Protein AF-A0A951SG84-F1 (afdb_monomer_lite)

Secondary structure (DSSP, 8-state):
--HHHHHHHHHHHHHHHHHH-TTHHHHHHTHHHHS-TTSPP-HHHHHHHHHHHHHHHHHHHHHHHHHHHHHHHT-SS--HHHHHHHHHHHHHHHGGGHHHHHTT-

Sequence (105 aa):
MEPKNIFIVVAVLGLINGMFSPFLGVVIGLMPFWMPEFVTPSLSLTLFFSSLILSITTLLVSGIPAAIYEHATGARESSNTSMIIWLVAAVALTLPAVPVLLSII

Radius of gyration: 15.83 Å; chains: 1; bounding box: 38×34×39 Å

Structure (mmCIF, N/CA/C/O backbone):
data_AF-A0A951SG84-F1
#
_entry.id   AF-A0A951SG84-F1
#
loop_
_atom_site.group_PDB
_atom_site.id
_atom_site.type_symbol
_atom_site.label_atom_id
_atom_site.label_alt_id
_atom_site.label_comp_id
_atom_site.label_asym_id
_atom_site.label_entity_id
_atom_site.label_seq_id
_atom_site.pdbx_PDB_ins_code
_atom_site.Cartn_x
_atom_site.Cartn_y
_atom_site.Cartn_z
_atom_site.occupancy
_atom_site.B_iso_or_equiv
_atom_site.auth_seq_id
_atom_site.auth_comp_id
_atom_site.auth_asym_id
_atom_site.auth_atom_id
_atom_site.pdbx_PDB_model_num
ATOM 1 N N . MET A 1 1 ? -4.939 -3.879 20.921 1.00 67.81 1 MET A N 1
ATOM 2 C CA . MET A 1 1 ? -3.594 -3.479 20.453 1.00 67.81 1 MET A CA 1
ATOM 3 C C . MET A 1 1 ? -3.497 -1.975 20.595 1.00 67.81 1 MET A C 1
ATOM 5 O O . MET A 1 1 ? -4.511 -1.320 20.406 1.00 67.81 1 MET A O 1
ATOM 9 N N . GLU A 1 2 ? -2.337 -1.422 20.943 1.00 87.56 2 GLU A N 1
ATOM 10 C CA . GLU A 1 2 ? -2.174 0.035 20.888 1.00 87.56 2 GLU A CA 1
ATOM 11 C C . GLU A 1 2 ? -2.332 0.528 19.435 1.00 87.56 2 GLU A C 1
ATOM 13 O O . GLU A 1 2 ? -1.816 -0.138 18.529 1.00 87.56 2 GLU A O 1
ATOM 18 N N . PRO A 1 3 ? -2.992 1.678 19.187 1.00 85.88 3 PRO A N 1
ATOM 19 C CA . PRO A 1 3 ? -3.179 2.240 17.842 1.00 85.88 3 PRO A CA 1
ATOM 20 C C . PRO A 1 3 ? -1.881 2.333 17.031 1.00 85.88 3 PRO A C 1
ATOM 22 O O . PRO A 1 3 ? -1.847 1.996 15.849 1.00 85.88 3 PRO A O 1
ATOM 25 N N . LYS A 1 4 ? -0.776 2.687 17.696 1.00 90.25 4 LYS A N 1
ATOM 26 C CA . LYS A 1 4 ? 0.568 2.729 17.107 1.00 90.25 4 LYS A CA 1
ATOM 27 C C . LYS A 1 4 ? 0.984 1.394 16.481 1.00 90.25 4 LYS A C 1
ATOM 29 O O . LYS A 1 4 ? 1.531 1.378 15.383 1.00 90.25 4 LYS A O 1
ATOM 34 N N . ASN A 1 5 ? 0.722 0.277 17.156 1.00 94.50 5 ASN A N 1
ATOM 35 C CA . ASN A 1 5 ? 1.116 -1.042 16.661 1.00 94.50 5 ASN A CA 1
ATOM 36 C C . ASN A 1 5 ? 0.292 -1.433 15.432 1.00 94.50 5 ASN A C 1
ATOM 38 O O . ASN A 1 5 ? 0.835 -2.015 14.498 1.00 94.50 5 ASN A O 1
ATOM 42 N N . ILE A 1 6 ? -0.993 -1.063 15.399 1.00 94.06 6 ILE A N 1
ATOM 43 C CA . ILE A 1 6 ? -1.852 -1.295 14.232 1.00 94.06 6 ILE A CA 1
ATOM 44 C C . ILE A 1 6 ? -1.335 -0.498 13.031 1.00 94.06 6 ILE A C 1
ATOM 46 O O . ILE A 1 6 ? -1.199 -1.057 11.946 1.00 94.06 6 ILE A O 1
ATOM 50 N N . PHE A 1 7 ? -0.972 0.771 13.231 1.00 94.44 7 PHE A N 1
ATOM 51 C CA . PHE A 1 7 ? -0.388 1.591 12.169 1.00 94.44 7 PHE A CA 1
ATOM 52 C C . PHE A 1 7 ? 0.900 0.981 11.599 1.00 94.44 7 PHE A C 1
ATOM 54 O O . PHE A 1 7 ? 1.060 0.919 10.383 1.00 94.44 7 PHE A O 1
ATOM 61 N N . ILE A 1 8 ? 1.796 0.477 12.456 1.00 96.38 8 ILE A N 1
ATOM 62 C CA . ILE A 1 8 ? 3.029 -0.190 12.006 1.00 96.38 8 ILE A CA 1
ATOM 63 C C . ILE A 1 8 ? 2.701 -1.400 11.122 1.00 96.38 8 ILE A C 1
ATOM 65 O O . ILE A 1 8 ? 3.298 -1.558 10.059 1.00 96.38 8 ILE A O 1
ATOM 69 N N . VAL A 1 9 ? 1.733 -2.231 11.520 1.00 96.31 9 VAL A N 1
ATOM 70 C CA . VAL A 1 9 ? 1.312 -3.395 10.721 1.00 96.31 9 VAL A CA 1
ATOM 71 C C . VAL A 1 9 ? 0.741 -2.961 9.371 1.00 96.31 9 VAL A C 1
ATOM 73 O O . VAL A 1 9 ? 1.104 -3.528 8.344 1.00 96.31 9 VAL A O 1
ATOM 76 N N . VAL A 1 10 ? -0.103 -1.929 9.352 1.00 97.00 10 VAL A N 1
ATOM 77 C CA . VAL A 1 10 ? -0.659 -1.367 8.113 1.00 97.00 10 VAL A CA 1
ATOM 78 C C . VAL A 1 10 ? 0.442 -0.83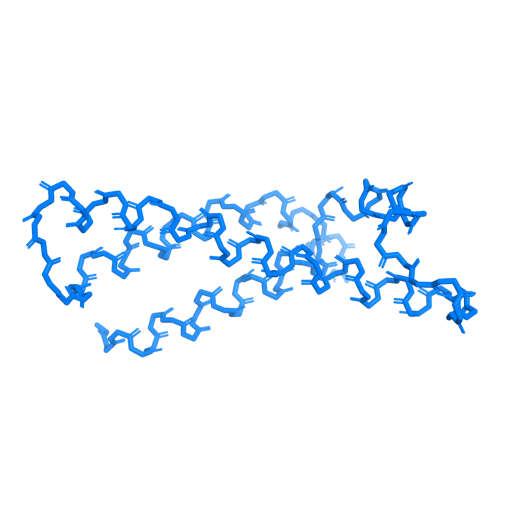4 7.193 1.00 97.00 10 VAL A C 1
ATOM 80 O O . VAL A 1 10 ? 0.422 -1.106 5.994 1.00 97.00 10 VAL A O 1
ATOM 83 N N . ALA A 1 11 ? 1.431 -0.126 7.740 1.00 96.62 11 ALA A N 1
ATOM 84 C CA . ALA A 1 11 ? 2.564 0.372 6.969 1.00 96.62 11 ALA A CA 1
ATOM 85 C C . ALA A 1 11 ? 3.368 -0.779 6.343 1.00 96.62 11 ALA A C 1
ATOM 87 O O . ALA A 1 11 ? 3.682 -0.732 5.155 1.00 96.62 11 ALA A O 1
ATOM 88 N N . VAL A 1 12 ? 3.636 -1.845 7.104 1.00 96.62 12 VAL A N 1
ATOM 89 C CA . VAL A 1 12 ? 4.310 -3.050 6.592 1.00 96.62 12 VAL A CA 1
ATOM 90 C C . VAL A 1 12 ? 3.488 -3.724 5.490 1.00 96.62 12 VAL A C 1
ATOM 92 O O . VAL A 1 12 ? 4.047 -4.089 4.458 1.00 96.62 12 VAL A O 1
ATOM 95 N N . LEU A 1 13 ? 2.166 -3.842 5.651 1.00 96.38 13 LEU A N 1
ATOM 96 C CA . LEU A 1 13 ? 1.281 -4.378 4.609 1.00 96.38 13 LEU A CA 1
ATOM 97 C C . LEU A 1 13 ? 1.303 -3.532 3.332 1.00 96.38 13 LEU A C 1
ATOM 99 O O . LEU A 1 13 ? 1.294 -4.092 2.236 1.00 96.38 13 LEU A O 1
ATOM 103 N N . GLY A 1 14 ? 1.365 -2.205 3.468 1.00 96.88 14 GLY A N 1
ATOM 104 C CA . GLY A 1 14 ? 1.534 -1.286 2.345 1.00 96.88 14 GLY A CA 1
ATOM 105 C C . GLY A 1 14 ? 2.849 -1.522 1.606 1.00 96.88 14 GLY A C 1
ATOM 106 O O . GLY A 1 14 ? 2.837 -1.650 0.385 1.00 96.88 14 GLY A O 1
ATOM 107 N N . LEU A 1 15 ? 3.961 -1.659 2.336 1.00 96.25 15 LEU A N 1
ATOM 108 C CA . LEU A 1 15 ? 5.277 -1.952 1.752 1.00 96.25 15 LEU A CA 1
ATOM 109 C C . LEU A 1 15 ? 5.293 -3.294 1.010 1.00 96.25 15 LEU A C 1
ATOM 111 O O . LEU A 1 15 ? 5.757 -3.364 -0.128 1.00 96.25 15 LEU A O 1
ATOM 115 N N . ILE A 1 16 ? 4.739 -4.347 1.621 1.00 95.38 16 ILE A N 1
ATOM 116 C CA . ILE A 1 16 ? 4.610 -5.664 0.981 1.00 95.38 16 ILE A CA 1
ATOM 117 C C . ILE A 1 16 ? 3.765 -5.541 -0.289 1.00 95.38 16 ILE A C 1
ATOM 119 O O . ILE A 1 16 ? 4.179 -6.018 -1.345 1.00 95.38 16 ILE A O 1
ATOM 123 N N . ASN A 1 17 ? 2.615 -4.862 -0.222 1.00 96.31 17 ASN A N 1
ATOM 124 C CA . ASN A 1 17 ? 1.778 -4.688 -1.403 1.00 96.31 17 ASN A CA 1
ATOM 125 C C . ASN A 1 17 ? 2.514 -3.927 -2.505 1.00 96.31 17 ASN A C 1
ATOM 127 O O . ASN A 1 17 ? 2.423 -4.318 -3.658 1.00 96.31 17 ASN A O 1
ATOM 131 N N . GLY A 1 18 ? 3.256 -2.869 -2.177 1.00 94.94 18 GLY A N 1
ATOM 132 C CA . GLY A 1 18 ? 3.979 -2.085 -3.174 1.00 94.94 18 GLY A CA 1
ATOM 133 C C . GLY A 1 18 ? 5.086 -2.865 -3.876 1.00 94.94 18 GLY A C 1
ATOM 134 O O . GLY A 1 18 ? 5.243 -2.734 -5.089 1.00 94.94 18 GLY A O 1
ATOM 135 N N . MET A 1 19 ? 5.811 -3.713 -3.145 1.00 94.19 19 MET A N 1
ATOM 136 C CA . MET A 1 19 ? 6.868 -4.555 -3.715 1.00 94.19 19 MET A CA 1
ATOM 137 C C . MET A 1 19 ? 6.327 -5.663 -4.622 1.00 94.19 19 MET A C 1
ATOM 139 O O . MET A 1 19 ? 6.905 -5.925 -5.675 1.00 94.19 19 MET A O 1
ATOM 143 N N . PHE A 1 20 ? 5.226 -6.303 -4.227 1.00 95.25 20 PHE A N 1
ATOM 144 C CA . PHE A 1 20 ? 4.680 -7.482 -4.912 1.00 95.25 20 PHE A CA 1
ATOM 145 C C . PHE A 1 20 ? 3.379 -7.183 -5.673 1.00 95.25 20 PHE A C 1
ATOM 147 O O . PHE A 1 20 ? 2.628 -8.095 -6.016 1.00 95.25 20 PHE A O 1
ATOM 154 N N . SER A 1 21 ? 3.087 -5.905 -5.932 1.00 94.69 21 SER A N 1
ATOM 155 C CA . SER A 1 21 ? 1.812 -5.498 -6.522 1.00 94.69 21 SER A CA 1
ATOM 156 C C . SER A 1 21 ? 1.661 -6.041 -7.943 1.00 94.69 21 SER A C 1
ATOM 158 O O . SER A 1 21 ? 2.545 -5.813 -8.775 1.00 94.69 21 SER A O 1
ATOM 160 N N . PRO A 1 22 ? 0.503 -6.619 -8.309 1.00 93.31 22 PRO A N 1
ATOM 161 C CA . PRO A 1 22 ? 0.221 -6.945 -9.707 1.00 93.31 22 PRO A CA 1
ATOM 162 C C . PRO A 1 22 ? 0.120 -5.687 -10.590 1.00 93.31 22 PRO A C 1
ATOM 164 O O . PRO A 1 22 ? 0.248 -5.769 -11.810 1.00 93.31 22 PRO A O 1
ATOM 167 N N . PHE A 1 23 ? -0.069 -4.506 -9.990 1.00 95.00 23 PHE A N 1
ATOM 168 C CA . PHE A 1 23 ? -0.168 -3.227 -10.698 1.00 95.00 23 PHE A CA 1
ATOM 169 C C . PHE A 1 23 ? 1.186 -2.570 -10.987 1.00 95.00 23 PHE A C 1
ATOM 171 O O . PHE A 1 23 ? 1.222 -1.477 -11.553 1.00 95.00 23 PHE A O 1
ATOM 178 N N . LEU A 1 24 ? 2.307 -3.215 -10.646 1.00 94.94 24 LEU A N 1
ATOM 179 C CA . LEU A 1 24 ? 3.643 -2.651 -10.847 1.00 94.94 24 LEU A CA 1
ATOM 180 C C . LEU A 1 24 ? 3.887 -2.257 -12.315 1.00 94.94 24 LEU A C 1
ATOM 182 O O . LEU A 1 24 ? 4.356 -1.156 -12.591 1.00 94.94 24 LEU A O 1
ATOM 186 N N . GLY A 1 25 ? 3.477 -3.108 -13.262 1.00 94.44 25 GLY A N 1
ATOM 187 C CA . GLY A 1 25 ? 3.590 -2.821 -14.697 1.00 94.44 25 GLY A CA 1
ATOM 188 C C . GLY A 1 25 ? 2.785 -1.596 -15.146 1.00 94.44 25 GLY A C 1
ATOM 189 O O . GLY A 1 25 ? 3.228 -0.866 -16.029 1.00 94.44 25 GLY A O 1
ATOM 190 N N . VAL A 1 26 ? 1.644 -1.320 -14.504 1.00 96.06 26 VAL A N 1
ATOM 191 C CA . VAL A 1 26 ? 0.829 -0.127 -14.788 1.00 96.06 26 VAL A CA 1
ATOM 192 C C . VAL A 1 26 ? 1.570 1.135 -14.357 1.00 96.06 26 VAL A C 1
ATOM 194 O O . VAL A 1 26 ? 1.665 2.084 -15.130 1.00 96.06 26 VAL A O 1
ATOM 197 N N . VAL A 1 27 ? 2.146 1.140 -13.152 1.00 97.19 27 VAL A N 1
ATOM 198 C CA . VAL A 1 27 ? 2.888 2.305 -12.640 1.00 97.19 27 VAL A CA 1
ATOM 199 C C . VAL A 1 27 ? 4.152 2.561 -13.458 1.00 97.19 27 VAL A C 1
ATOM 201 O O . VAL A 1 27 ? 4.430 3.712 -13.791 1.00 97.19 27 VAL A O 1
ATOM 204 N N . ILE A 1 28 ? 4.857 1.507 -13.874 1.00 96.44 28 ILE A N 1
ATOM 205 C CA . ILE A 1 28 ? 5.994 1.620 -14.799 1.00 96.44 28 ILE A CA 1
ATOM 206 C C . ILE A 1 28 ? 5.543 2.185 -16.154 1.00 96.44 28 ILE A C 1
ATOM 208 O O . ILE A 1 28 ? 6.204 3.062 -16.700 1.00 96.44 28 ILE A O 1
ATOM 212 N N . GLY A 1 29 ? 4.403 1.744 -16.693 1.00 96.12 29 GLY A N 1
ATOM 213 C CA . GLY A 1 29 ? 3.849 2.296 -17.936 1.00 96.12 29 GLY A CA 1
ATOM 214 C C . GLY A 1 29 ? 3.515 3.790 -17.843 1.00 96.12 29 GLY A C 1
ATOM 215 O O . GLY A 1 29 ? 3.613 4.512 -18.833 1.00 96.12 29 GLY A O 1
ATOM 216 N N . LEU A 1 30 ? 3.186 4.273 -16.643 1.00 96.50 30 LEU A N 1
ATOM 217 C CA . LEU A 1 30 ? 2.935 5.684 -16.345 1.00 96.50 30 LEU A CA 1
ATOM 218 C C . LEU A 1 30 ? 4.205 6.477 -15.997 1.00 96.50 30 LEU A C 1
ATOM 220 O O . LEU A 1 30 ? 4.096 7.635 -15.597 1.00 96.50 30 LEU A O 1
ATOM 224 N N . MET A 1 31 ? 5.398 5.896 -16.171 1.00 95.06 31 MET A N 1
ATOM 225 C CA . MET A 1 31 ? 6.687 6.546 -15.899 1.00 95.06 31 MET A CA 1
ATOM 226 C C . MET A 1 31 ? 6.805 7.983 -16.427 1.00 95.06 31 MET A C 1
ATOM 228 O O . MET A 1 31 ? 7.257 8.828 -15.656 1.00 95.06 31 MET A O 1
ATOM 232 N N . PRO A 1 32 ? 6.356 8.320 -17.653 1.00 93.38 32 PRO A N 1
ATOM 233 C CA . PRO A 1 32 ? 6.447 9.693 -18.155 1.00 93.38 32 PRO A CA 1
ATOM 234 C C . PRO A 1 32 ? 5.703 10.744 -17.313 1.00 93.38 32 PRO A C 1
ATOM 236 O O . PRO A 1 32 ? 5.994 11.926 -17.441 1.00 93.38 32 PRO A O 1
ATOM 239 N N . PHE A 1 33 ? 4.743 10.343 -16.470 1.00 95.12 33 PHE A N 1
ATOM 240 C CA . PHE A 1 33 ? 3.954 11.268 -15.648 1.00 95.12 33 PHE A CA 1
ATOM 241 C C . PHE A 1 33 ? 4.577 11.573 -14.287 1.00 95.12 33 PHE A C 1
ATOM 243 O O . PHE A 1 33 ? 4.324 12.639 -13.732 1.00 95.12 33 PHE A O 1
ATOM 250 N N . TRP A 1 34 ? 5.331 10.634 -13.716 1.00 94.69 34 TRP A N 1
ATOM 251 C CA . TRP A 1 34 ? 5.853 10.758 -12.352 1.00 94.69 34 TRP A CA 1
ATOM 252 C C . TRP A 1 34 ? 7.380 10.813 -12.284 1.00 94.69 34 TRP A C 1
ATOM 254 O O . TRP A 1 34 ? 7.914 11.301 -11.288 1.00 94.69 34 TRP A O 1
ATOM 264 N N . MET A 1 35 ? 8.095 10.325 -13.304 1.00 93.94 35 MET A N 1
ATOM 265 C CA . MET A 1 35 ? 9.557 10.367 -13.349 1.00 93.94 35 MET A CA 1
ATOM 266 C C . MET A 1 35 ? 10.019 11.772 -13.769 1.00 93.94 35 MET A C 1
ATOM 268 O O . MET A 1 35 ? 9.643 12.230 -14.848 1.00 93.94 35 MET A O 1
ATOM 272 N N . PRO A 1 36 ? 10.852 12.461 -12.971 1.00 92.19 36 PRO A N 1
ATOM 273 C CA . PRO A 1 36 ? 11.373 13.769 -13.351 1.00 92.19 36 PRO A CA 1
ATOM 274 C C . PRO A 1 36 ? 12.360 13.690 -14.525 1.00 92.19 36 PRO A C 1
ATOM 276 O O . PRO A 1 36 ? 13.176 12.774 -14.592 1.00 92.19 36 PRO A O 1
ATOM 279 N N . GLU A 1 37 ? 12.362 14.704 -15.394 1.00 91.44 37 GLU A N 1
ATOM 280 C CA . GLU A 1 37 ? 13.198 14.739 -16.610 1.00 91.44 37 GLU A CA 1
ATOM 281 C C . GLU A 1 37 ? 14.711 14.738 -16.339 1.00 91.44 37 GLU A C 1
ATOM 283 O O . GLU A 1 37 ? 15.496 14.278 -17.163 1.00 91.44 37 GLU A O 1
ATOM 288 N N . PHE A 1 38 ? 15.140 15.232 -15.175 1.00 92.31 38 PHE A N 1
ATOM 289 C CA . PHE A 1 38 ? 16.555 15.263 -14.789 1.00 92.31 38 PHE A CA 1
ATOM 290 C C . PHE A 1 38 ? 17.076 13.912 -14.269 1.00 92.31 38 PHE A C 1
ATOM 292 O O . PHE A 1 38 ? 18.270 13.781 -13.993 1.00 92.31 38 PHE A O 1
ATOM 299 N N . VAL A 1 39 ? 16.201 12.919 -14.087 1.00 92.75 39 VAL A N 1
ATOM 300 C CA . VAL A 1 39 ? 16.570 11.590 -13.593 1.00 92.75 39 VAL A CA 1
ATOM 301 C C . VAL A 1 39 ? 16.757 10.651 -14.775 1.00 92.75 39 VAL A C 1
ATOM 303 O O . VAL A 1 39 ? 15.805 10.340 -15.483 1.00 92.75 39 VAL A O 1
ATOM 306 N N . THR A 1 40 ? 17.972 10.132 -14.957 1.00 93.06 40 THR A N 1
ATOM 307 C CA . THR A 1 40 ? 18.226 9.083 -15.950 1.00 93.06 40 THR A CA 1
ATOM 308 C C . THR A 1 40 ? 17.532 7.786 -15.520 1.00 93.06 40 THR A C 1
ATOM 310 O O . THR A 1 40 ? 17.889 7.230 -14.473 1.00 93.06 40 THR A O 1
ATOM 313 N N . PRO A 1 41 ? 16.569 7.258 -16.300 1.00 92.00 41 PRO A N 1
ATOM 314 C CA . PRO A 1 41 ? 15.871 6.034 -15.936 1.00 92.00 41 PRO A CA 1
ATOM 315 C C . PRO A 1 41 ? 16.837 4.849 -15.877 1.00 92.00 41 PRO A C 1
ATOM 317 O O . PRO A 1 41 ? 17.572 4.566 -16.821 1.00 92.00 41 PRO A O 1
ATOM 320 N N . SER A 1 42 ? 16.814 4.127 -14.761 1.00 95.06 42 SER A N 1
ATOM 321 C CA . SER A 1 42 ? 17.457 2.820 -14.618 1.00 95.06 42 SER A CA 1
ATOM 322 C C . 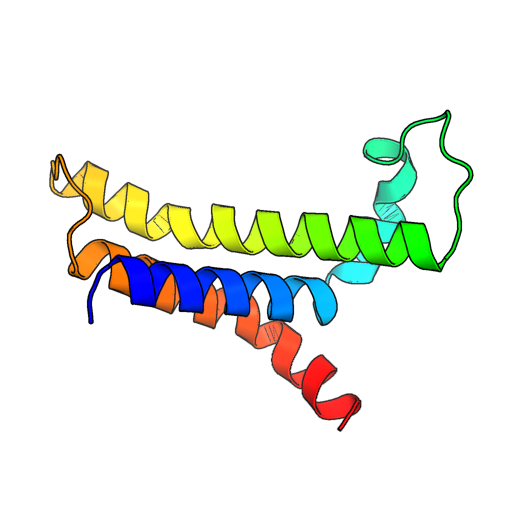SER A 1 42 ? 16.435 1.815 -14.106 1.00 95.06 42 SER A C 1
ATOM 324 O O . SER A 1 42 ? 15.445 2.200 -13.477 1.00 95.06 42 SER A O 1
ATOM 326 N N . LEU A 1 43 ? 16.663 0.524 -14.361 1.00 94.25 43 LEU A N 1
ATOM 327 C CA . LEU A 1 43 ? 15.742 -0.528 -13.929 1.00 94.25 43 LEU A CA 1
ATOM 328 C C . LEU A 1 43 ? 15.515 -0.478 -12.411 1.00 94.25 43 LEU A C 1
ATOM 330 O O . LEU A 1 43 ? 14.373 -0.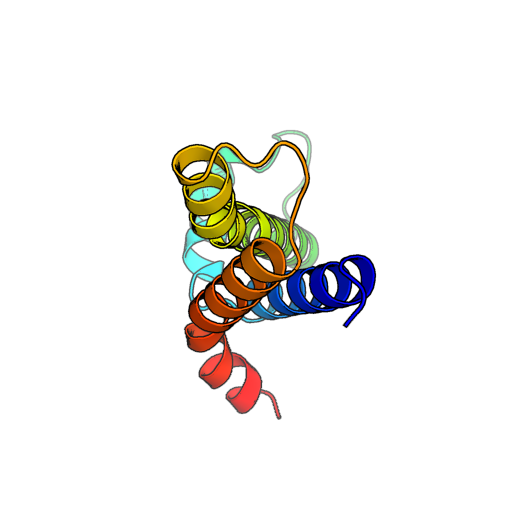409 -11.964 1.00 94.25 43 LEU A O 1
ATOM 334 N N . SER A 1 44 ? 16.593 -0.425 -11.625 1.00 94.56 44 SER A N 1
ATOM 335 C CA . SER A 1 44 ? 16.523 -0.393 -10.160 1.00 94.56 44 SER A CA 1
ATOM 336 C C . SER A 1 44 ? 15.736 0.809 -9.642 1.00 94.56 44 SER A C 1
ATOM 338 O O . SER A 1 44 ? 14.900 0.667 -8.754 1.00 94.56 44 SER A O 1
ATOM 340 N N . LEU A 1 45 ? 15.969 1.989 -10.219 1.00 94.81 45 LEU A N 1
ATOM 341 C CA . LEU A 1 45 ? 15.321 3.226 -9.794 1.00 94.81 45 LEU A CA 1
ATOM 342 C C . LEU A 1 45 ? 13.835 3.240 -10.176 1.00 94.81 45 LEU A C 1
ATOM 344 O O . LEU A 1 45 ? 12.989 3.619 -9.368 1.00 94.81 45 LEU A O 1
ATOM 348 N N . THR A 1 46 ? 13.510 2.745 -11.370 1.00 95.31 46 THR A N 1
ATOM 349 C CA . THR A 1 46 ? 12.127 2.627 -11.850 1.00 95.31 46 THR A CA 1
ATOM 350 C C . THR A 1 46 ? 11.319 1.673 -10.971 1.00 95.31 46 THR A C 1
ATOM 352 O O . THR A 1 46 ? 10.207 2.010 -10.563 1.00 95.31 46 THR A O 1
ATOM 355 N N . LEU A 1 47 ? 11.886 0.513 -10.626 1.00 95.38 47 LEU A N 1
ATOM 356 C CA . LEU A 1 47 ? 11.256 -0.456 -9.724 1.00 95.38 47 LEU A CA 1
ATOM 357 C C . LEU A 1 47 ? 11.087 0.115 -8.313 1.00 95.38 47 LEU A C 1
ATOM 359 O O . LEU A 1 47 ? 10.008 -0.004 -7.732 1.00 95.38 47 LEU A O 1
ATOM 363 N N . PHE A 1 48 ? 12.116 0.783 -7.786 1.00 95.19 48 PHE A N 1
ATOM 364 C CA . PHE A 1 48 ? 12.067 1.407 -6.468 1.00 95.19 48 PHE A CA 1
ATOM 365 C C . PHE A 1 48 ? 10.936 2.439 -6.376 1.00 95.19 48 PHE A C 1
ATOM 367 O O . PHE A 1 48 ? 10.050 2.291 -5.533 1.00 95.19 48 PHE A O 1
ATOM 374 N N . PHE A 1 49 ? 10.896 3.425 -7.278 1.00 96.19 49 PHE A N 1
ATOM 375 C CA . PHE A 1 49 ? 9.851 4.454 -7.258 1.00 96.19 49 PHE A CA 1
ATOM 376 C C . PHE A 1 49 ? 8.459 3.887 -7.531 1.00 96.19 49 PHE A C 1
ATOM 378 O O . PHE A 1 49 ? 7.513 4.270 -6.847 1.00 96.19 49 PHE A O 1
ATOM 385 N N . SER A 1 50 ? 8.329 2.927 -8.449 1.00 96.88 50 SER A N 1
ATOM 386 C CA . SER A 1 50 ? 7.037 2.280 -8.712 1.00 96.88 50 SER A CA 1
ATOM 387 C C . SER A 1 50 ? 6.510 1.551 -7.474 1.00 96.88 50 SER A C 1
ATOM 389 O O . SER A 1 50 ? 5.342 1.709 -7.113 1.00 96.88 50 SER A O 1
ATOM 391 N N . SER A 1 51 ? 7.377 0.808 -6.776 1.00 96.88 51 SER A N 1
ATOM 392 C CA . SER A 1 51 ? 7.007 0.109 -5.539 1.00 96.88 51 SER A CA 1
ATOM 393 C C . SER A 1 51 ? 6.676 1.076 -4.396 1.00 96.88 51 SER A C 1
ATOM 395 O O . SER A 1 51 ? 5.743 0.833 -3.628 1.00 96.88 51 SER A O 1
ATOM 397 N N . LEU A 1 52 ? 7.382 2.208 -4.312 1.00 96.94 52 LEU A N 1
ATOM 398 C CA . LEU A 1 52 ? 7.126 3.253 -3.326 1.00 96.94 52 LEU A CA 1
ATOM 399 C C . LEU A 1 52 ? 5.770 3.929 -3.562 1.00 96.94 52 LEU A C 1
ATOM 401 O O . LEU A 1 52 ? 4.993 4.071 -2.618 1.00 96.94 52 LEU A O 1
ATOM 405 N N . ILE A 1 53 ? 5.461 4.287 -4.813 1.00 97.69 53 ILE A N 1
ATOM 406 C CA . ILE A 1 53 ? 4.161 4.852 -5.201 1.00 97.69 53 ILE A CA 1
ATOM 407 C C . ILE A 1 53 ? 3.047 3.890 -4.790 1.00 97.69 53 ILE A C 1
ATOM 409 O O . ILE A 1 53 ? 2.149 4.288 -4.055 1.00 97.69 53 ILE A O 1
ATOM 413 N N . LEU A 1 54 ? 3.139 2.613 -5.169 1.00 97.75 54 LEU A N 1
ATOM 414 C CA . LEU A 1 54 ? 2.128 1.612 -4.817 1.00 97.75 54 LEU A CA 1
ATOM 415 C C . LEU A 1 54 ? 2.001 1.398 -3.304 1.00 97.75 54 LEU A C 1
ATOM 417 O O . LEU A 1 54 ? 0.884 1.239 -2.804 1.00 97.75 54 LEU A O 1
ATOM 421 N N . SER A 1 55 ? 3.110 1.441 -2.563 1.00 97.75 55 SER A N 1
ATOM 422 C CA . SER A 1 55 ? 3.096 1.335 -1.099 1.00 97.75 55 SER A CA 1
ATOM 423 C C . SER A 1 55 ? 2.311 2.481 -0.465 1.00 97.75 55 SER A C 1
ATOM 425 O O . SER A 1 55 ? 1.415 2.254 0.351 1.00 97.75 55 SER A O 1
ATOM 427 N N . ILE A 1 56 ? 2.606 3.716 -0.881 1.00 97.50 56 ILE A N 1
ATOM 428 C CA . ILE A 1 56 ? 1.937 4.921 -0.381 1.00 97.50 56 ILE A CA 1
ATOM 429 C C . ILE A 1 56 ? 0.470 4.931 -0.819 1.00 97.50 56 ILE A C 1
ATOM 431 O O . ILE A 1 56 ? -0.405 5.193 0.001 1.00 97.50 56 ILE A O 1
ATOM 435 N N . THR A 1 57 ? 0.172 4.588 -2.073 1.00 97.12 57 THR A N 1
ATOM 436 C CA . THR A 1 57 ? -1.206 4.470 -2.564 1.00 97.12 57 THR A CA 1
ATOM 437 C C . THR A 1 57 ? -1.998 3.467 -1.733 1.00 97.12 57 THR A C 1
ATOM 439 O O . THR A 1 57 ? -3.106 3.778 -1.310 1.00 97.12 57 THR A O 1
ATOM 442 N N . THR A 1 58 ? -1.429 2.300 -1.429 1.00 97.12 58 THR A N 1
ATOM 443 C CA . THR A 1 58 ? -2.087 1.294 -0.580 1.00 97.12 58 THR A CA 1
ATOM 444 C C . THR A 1 58 ? -2.365 1.848 0.812 1.00 97.12 58 THR A C 1
ATOM 446 O O . THR A 1 58 ? -3.481 1.713 1.316 1.00 97.12 58 THR A O 1
ATOM 449 N N . LEU A 1 59 ? -1.379 2.515 1.418 1.00 97.00 59 LEU A N 1
ATOM 450 C CA . LEU A 1 59 ? -1.508 3.126 2.740 1.00 97.00 59 LEU A CA 1
ATOM 451 C C . LEU A 1 5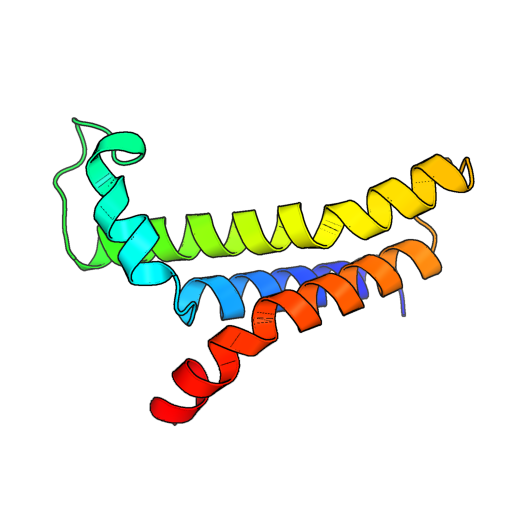9 ? -2.620 4.188 2.775 1.00 97.00 59 LEU A C 1
ATOM 453 O O . LEU A 1 59 ? -3.450 4.175 3.681 1.00 97.00 59 LEU A O 1
ATOM 457 N N . LEU A 1 60 ? -2.665 5.070 1.774 1.00 97.31 60 LEU A N 1
ATOM 458 C CA . LEU A 1 60 ? -3.653 6.147 1.684 1.00 97.31 60 LEU A CA 1
ATOM 459 C C . LEU A 1 60 ? -5.056 5.619 1.373 1.00 97.31 60 LEU A C 1
ATOM 461 O O . LEU A 1 60 ? -6.015 5.982 2.051 1.00 97.31 60 LEU A O 1
ATOM 465 N N . VAL A 1 61 ? -5.186 4.740 0.375 1.00 97.62 61 VAL A N 1
ATOM 466 C CA . VAL A 1 61 ? -6.487 4.217 -0.072 1.00 97.62 61 VAL A CA 1
ATOM 467 C C . VAL A 1 61 ? -7.112 3.318 0.993 1.00 97.62 61 VAL A C 1
ATOM 469 O O . VAL A 1 61 ? -8.313 3.416 1.240 1.00 97.62 61 VAL A O 1
ATOM 472 N N . SER A 1 62 ? -6.314 2.503 1.690 1.00 97.19 62 SER A N 1
ATOM 473 C CA . SER A 1 62 ? -6.813 1.711 2.826 1.00 97.19 62 SER A CA 1
ATOM 474 C C . SER A 1 62 ? -7.269 2.569 4.008 1.00 97.19 62 SER A C 1
ATOM 476 O O . SER A 1 62 ? -8.083 2.107 4.804 1.00 97.19 62 SER A O 1
ATOM 478 N N . GLY A 1 63 ? -6.783 3.808 4.130 1.00 95.81 63 GLY A N 1
ATOM 479 C CA . GLY A 1 63 ? -7.201 4.742 5.176 1.00 95.81 63 GLY A CA 1
ATOM 480 C C . GLY A 1 63 ? -8.573 5.374 4.924 1.00 95.81 63 GLY A C 1
ATOM 481 O O . GLY A 1 63 ? -9.221 5.825 5.868 1.00 95.81 63 GLY A O 1
ATOM 482 N N . ILE A 1 64 ? -9.058 5.371 3.676 1.00 96.94 64 ILE A N 1
ATOM 483 C CA . ILE A 1 64 ? -10.326 6.016 3.296 1.00 96.94 64 ILE A CA 1
ATOM 484 C C . ILE A 1 64 ? -11.521 5.451 4.090 1.00 96.94 64 ILE A C 1
ATOM 486 O O . ILE A 1 64 ? -12.263 6.249 4.664 1.00 96.94 64 ILE A O 1
ATOM 490 N N . PRO A 1 65 ? -11.724 4.122 4.210 1.00 95.62 65 PRO A N 1
ATOM 491 C CA . PRO A 1 65 ? -12.827 3.573 5.001 1.00 95.62 65 PRO A CA 1
ATOM 492 C C . PRO A 1 65 ? -12.788 3.977 6.480 1.00 95.62 65 PRO A C 1
ATOM 494 O O . PRO A 1 65 ? -13.835 4.228 7.075 1.00 95.62 65 PRO A O 1
ATOM 497 N N . ALA A 1 66 ? -11.594 4.076 7.073 1.00 94.81 66 ALA A N 1
ATOM 498 C CA . ALA A 1 66 ? -11.434 4.510 8.459 1.00 94.81 66 ALA A CA 1
ATOM 499 C C . ALA A 1 66 ? -11.799 5.991 8.630 1.00 94.81 66 ALA A C 1
ATOM 501 O O . ALA A 1 66 ? -12.548 6.330 9.545 1.00 94.81 66 ALA A O 1
ATOM 502 N N . ALA A 1 67 ? -11.361 6.849 7.704 1.00 94.06 67 ALA A N 1
ATOM 503 C CA . ALA A 1 67 ? -11.720 8.266 7.694 1.00 94.06 67 ALA A CA 1
ATOM 504 C C . ALA A 1 67 ? -13.232 8.482 7.499 1.00 94.06 67 ALA A C 1
ATOM 506 O O . ALA A 1 67 ? -13.827 9.336 8.155 1.00 94.06 67 ALA A O 1
ATOM 507 N N . ILE A 1 68 ? -13.879 7.678 6.645 1.00 95.69 68 ILE A N 1
ATOM 508 C CA . ILE A 1 68 ? -15.339 7.707 6.470 1.00 95.69 68 ILE A CA 1
ATOM 509 C C . ILE A 1 68 ? -16.044 7.329 7.777 1.00 95.69 68 ILE A C 1
ATOM 511 O O . ILE A 1 68 ? -16.994 8.003 8.173 1.00 95.69 68 ILE A O 1
ATOM 515 N N . TYR A 1 69 ? -15.578 6.282 8.463 1.00 95.00 69 TYR A N 1
ATOM 516 C CA . TYR A 1 69 ? -16.138 5.874 9.752 1.00 95.00 69 TYR A CA 1
ATOM 517 C C . TYR A 1 69 ? -15.997 6.973 10.815 1.00 95.00 69 TYR A C 1
ATOM 519 O O . TYR A 1 69 ? -16.965 7.285 11.511 1.00 95.00 69 TYR A O 1
ATOM 527 N N . GLU A 1 70 ? -14.820 7.590 10.932 1.00 94.31 70 GLU A N 1
ATOM 528 C CA . GLU A 1 70 ? -14.586 8.683 11.883 1.00 94.31 70 GLU A CA 1
ATOM 529 C C . GLU A 1 70 ? -15.475 9.895 11.573 1.00 94.31 70 GLU A C 1
ATOM 531 O O . GLU A 1 70 ? -16.111 10.439 12.478 1.00 94.31 70 GLU A O 1
ATOM 536 N N . HIS A 1 71 ? -15.608 10.254 10.291 1.00 93.88 71 HIS A N 1
ATOM 537 C CA . HIS A 1 71 ? -16.490 11.335 9.854 1.00 93.88 71 HIS A CA 1
ATOM 538 C C . HIS A 1 71 ? -17.965 11.047 10.170 1.00 93.88 71 HIS A C 1
ATOM 540 O O . HIS A 1 71 ? -18.658 11.906 10.712 1.00 93.88 71 HIS A O 1
ATOM 546 N N . ALA A 1 72 ? -18.439 9.831 9.885 1.00 93.69 72 ALA A N 1
ATOM 547 C CA . ALA A 1 72 ? -19.829 9.434 10.111 1.00 93.69 72 ALA A CA 1
ATOM 548 C C . ALA A 1 72 ? -20.195 9.341 11.603 1.00 93.69 72 ALA A C 1
ATOM 550 O O . ALA A 1 72 ? -21.341 9.585 11.975 1.00 93.69 72 ALA A O 1
ATOM 551 N N . THR A 1 73 ? -19.233 8.992 12.462 1.00 93.00 73 THR A N 1
ATOM 552 C CA . THR A 1 73 ? -19.438 8.863 13.916 1.00 93.00 73 THR A CA 1
ATOM 553 C C . THR A 1 73 ? -19.163 10.156 14.688 1.00 93.00 73 THR A C 1
ATOM 555 O O . THR A 1 73 ? -19.431 10.216 15.887 1.00 93.00 73 THR A O 1
ATOM 558 N N . GLY A 1 74 ? -18.649 11.199 14.025 1.00 89.25 74 GLY A N 1
ATOM 559 C CA . GLY A 1 74 ? -18.267 12.461 14.665 1.00 89.25 74 GLY A CA 1
ATOM 560 C C . GLY A 1 74 ? -17.075 12.327 15.620 1.00 89.25 74 GLY A C 1
ATOM 561 O O . GLY A 1 74 ? -16.906 13.162 16.515 1.00 89.25 74 GLY A O 1
ATOM 562 N N . ALA A 1 75 ? -16.267 11.275 15.465 1.00 86.25 75 ALA A N 1
ATOM 563 C CA . ALA A 1 75 ? -15.097 11.039 16.299 1.00 86.25 75 ALA A CA 1
ATOM 564 C C . ALA A 1 75 ? -14.047 12.140 16.071 1.00 86.25 75 ALA A C 1
ATOM 566 O O . ALA A 1 75 ? -13.733 12.491 14.936 1.00 86.25 75 ALA A O 1
ATOM 567 N N . ARG A 1 76 ? -13.503 12.697 17.161 1.00 80.75 76 ARG A N 1
ATOM 568 C CA . ARG A 1 76 ? -12.437 13.718 17.106 1.00 80.75 76 ARG A CA 1
ATOM 569 C C . ARG A 1 76 ? -11.028 13.135 17.170 1.00 80.75 76 ARG A C 1
ATOM 571 O O . ARG A 1 76 ? -10.074 13.824 16.836 1.00 80.75 76 ARG A O 1
ATOM 578 N N . GLU A 1 77 ? -10.914 11.886 17.603 1.00 83.00 77 GLU A N 1
ATOM 579 C CA . GLU A 1 77 ? -9.659 11.151 17.715 1.00 83.00 77 GLU A CA 1
ATOM 580 C C . GLU A 1 77 ? -9.820 9.759 17.109 1.00 83.00 77 GLU A C 1
ATOM 582 O O . GLU A 1 77 ? -10.919 9.188 17.119 1.00 83.00 77 GLU A O 1
ATOM 587 N N . SER A 1 78 ? -8.716 9.198 16.615 1.00 82.50 78 SER A N 1
ATOM 588 C CA . SER A 1 78 ? -8.722 7.852 16.056 1.00 82.50 78 SER A CA 1
ATOM 589 C C . SER A 1 78 ? -8.971 6.812 17.138 1.00 82.50 78 SER A C 1
ATOM 591 O O . SER A 1 78 ? -8.136 6.528 17.999 1.00 82.50 78 SER A O 1
ATOM 593 N N . SER A 1 79 ? -10.161 6.229 17.073 1.00 87.69 79 SER A N 1
ATOM 594 C CA . SER A 1 79 ? -10.576 5.134 17.937 1.00 87.69 79 SER A CA 1
ATOM 595 C C . SER A 1 79 ? -9.866 3.827 17.569 1.00 87.69 79 SER A C 1
ATOM 597 O O . SER A 1 79 ? -9.436 3.607 16.437 1.00 87.69 79 SER A O 1
ATOM 599 N N . ASN A 1 80 ? -9.825 2.878 18.504 1.00 91.50 80 ASN A N 1
ATOM 600 C CA . ASN A 1 80 ? -9.352 1.528 18.191 1.00 91.50 80 ASN A CA 1
ATOM 601 C C . ASN A 1 80 ? -10.178 0.872 17.059 1.00 91.50 80 ASN A C 1
ATOM 603 O O . ASN A 1 80 ? -9.641 0.096 16.275 1.00 91.50 80 ASN A O 1
ATOM 607 N N . THR A 1 81 ? -11.465 1.214 16.934 1.00 91.88 81 THR A N 1
ATOM 608 C CA . THR A 1 81 ? -12.340 0.711 15.866 1.00 91.88 81 THR A CA 1
ATOM 609 C C . THR A 1 81 ? -11.924 1.230 14.491 1.00 91.88 81 THR A C 1
ATOM 611 O O . THR A 1 81 ? -11.801 0.431 13.565 1.00 91.88 81 THR A O 1
ATOM 614 N N . SER A 1 82 ? -11.647 2.530 14.345 1.00 93.19 82 SER A N 1
ATOM 615 C CA . SER A 1 82 ? -11.204 3.093 13.060 1.00 93.19 82 SER A CA 1
ATOM 616 C C . SER A 1 82 ? -9.850 2.532 12.629 1.00 93.19 82 SER A C 1
ATOM 618 O O . SER A 1 82 ? -9.670 2.187 11.461 1.00 93.19 82 SER A O 1
ATOM 620 N N . MET A 1 83 ? -8.940 2.305 13.579 1.00 94.50 83 MET A N 1
ATOM 621 C CA . MET A 1 83 ? -7.666 1.628 13.315 1.00 94.50 83 MET A CA 1
ATOM 622 C C . MET A 1 83 ? -7.844 0.191 12.809 1.00 94.50 83 MET A C 1
ATOM 624 O O . MET A 1 83 ? -7.138 -0.233 11.894 1.00 94.50 83 MET A O 1
ATOM 628 N N . ILE A 1 84 ? -8.791 -0.568 13.368 1.00 95.31 84 ILE A N 1
ATOM 629 C CA . ILE A 1 84 ? -9.102 -1.922 12.886 1.00 95.31 84 ILE A CA 1
ATOM 630 C C . ILE A 1 84 ? -9.716 -1.870 11.483 1.00 95.31 84 ILE A C 1
ATOM 632 O O . ILE A 1 84 ? -9.359 -2.691 10.640 1.00 95.31 84 ILE A O 1
ATOM 636 N N . ILE A 1 85 ? -10.591 -0.898 11.204 1.00 96.12 85 ILE A N 1
ATOM 637 C CA . ILE A 1 85 ? -11.157 -0.694 9.861 1.00 96.12 85 ILE A CA 1
ATOM 638 C C . ILE A 1 85 ? -10.037 -0.440 8.846 1.00 96.12 85 ILE A C 1
ATOM 640 O O . ILE A 1 85 ? -10.026 -1.063 7.784 1.00 96.12 85 ILE A O 1
ATOM 644 N N . TRP A 1 86 ? -9.064 0.407 9.193 1.00 97.06 86 TRP A N 1
ATOM 645 C CA . TRP A 1 86 ? -7.893 0.653 8.351 1.00 97.06 86 TRP A CA 1
ATOM 646 C C . TRP A 1 86 ? -7.090 -0.631 8.112 1.00 97.06 86 TRP A C 1
ATOM 648 O O . TRP A 1 86 ? -6.751 -0.947 6.974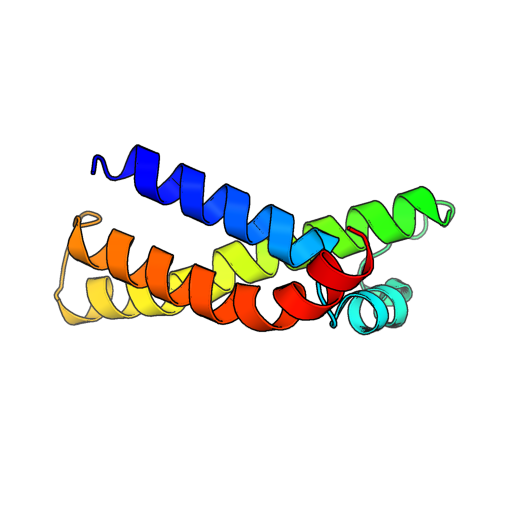 1.00 97.06 86 TRP A O 1
ATOM 658 N N . LEU A 1 87 ? -6.846 -1.421 9.162 1.00 96.88 87 LEU A N 1
ATOM 659 C CA . LEU A 1 87 ? -6.139 -2.696 9.046 1.00 96.88 87 LEU A CA 1
ATOM 660 C C . LEU A 1 87 ? -6.844 -3.673 8.105 1.00 96.88 87 LEU A C 1
ATOM 662 O O . LEU A 1 87 ? -6.201 -4.246 7.229 1.00 96.88 87 LEU A O 1
ATOM 666 N N . VAL A 1 88 ? -8.155 -3.850 8.257 1.00 97.25 88 VAL A N 1
ATOM 667 C CA . VAL A 1 88 ? -8.941 -4.750 7.401 1.00 97.25 88 VAL A CA 1
ATOM 668 C C . VAL A 1 88 ? -8.908 -4.279 5.948 1.00 97.25 88 VAL A C 1
ATOM 670 O O . VAL A 1 88 ? -8.703 -5.094 5.047 1.00 97.25 88 VAL A O 1
ATOM 673 N N . ALA A 1 89 ? -9.046 -2.973 5.711 1.00 97.12 89 ALA A N 1
ATOM 674 C CA . ALA A 1 89 ? -8.944 -2.403 4.372 1.00 97.12 89 ALA A CA 1
ATOM 675 C C . ALA A 1 89 ? -7.544 -2.606 3.766 1.00 97.12 89 ALA A C 1
ATOM 677 O O . ALA A 1 89 ? -7.432 -2.974 2.598 1.00 97.12 89 ALA A O 1
ATOM 678 N N . ALA A 1 90 ? -6.480 -2.425 4.552 1.00 97.12 90 ALA A N 1
ATOM 679 C CA . ALA A 1 90 ? -5.109 -2.656 4.107 1.00 97.12 90 ALA A CA 1
ATOM 680 C C . ALA A 1 90 ? -4.881 -4.126 3.738 1.00 97.12 90 ALA A C 1
ATOM 682 O O . ALA A 1 90 ? -4.400 -4.406 2.645 1.00 97.12 90 ALA A O 1
ATOM 683 N N . VAL A 1 91 ? -5.308 -5.064 4.592 1.00 96.88 91 VAL A N 1
ATOM 684 C CA . VAL A 1 91 ? -5.244 -6.504 4.300 1.00 96.88 91 VAL A CA 1
ATOM 685 C C . VAL A 1 91 ? -5.972 -6.822 2.996 1.00 96.88 91 VAL A C 1
ATOM 687 O O . VAL A 1 91 ? -5.403 -7.497 2.141 1.00 96.88 91 VAL A O 1
ATOM 690 N N . ALA A 1 92 ? -7.189 -6.303 2.812 1.00 96.94 92 ALA A N 1
ATOM 691 C CA . ALA A 1 92 ? -7.972 -6.531 1.601 1.00 96.94 92 ALA A CA 1
ATOM 692 C C . ALA A 1 92 ? -7.259 -6.028 0.333 1.00 96.94 92 ALA A C 1
ATOM 694 O O . ALA A 1 92 ? -7.253 -6.729 -0.679 1.00 96.94 92 ALA A O 1
ATOM 695 N N . LEU A 1 93 ? -6.617 -4.855 0.390 1.00 95.00 93 LEU A N 1
ATOM 696 C CA . LEU A 1 93 ? -5.854 -4.303 -0.736 1.00 95.00 93 LEU A CA 1
ATOM 697 C C . LEU A 1 93 ? -4.535 -5.039 -1.007 1.00 95.00 93 LEU A C 1
ATOM 699 O O . LEU A 1 93 ? -4.056 -4.995 -2.139 1.00 95.00 93 LEU A O 1
ATOM 703 N N . THR A 1 94 ? -3.962 -5.719 -0.011 1.00 95.31 94 THR A N 1
ATOM 704 C CA . THR A 1 94 ? -2.734 -6.519 -0.159 1.00 95.31 94 THR A CA 1
ATOM 705 C C . THR A 1 94 ? -3.003 -7.930 -0.701 1.00 95.31 94 THR A C 1
ATOM 707 O O . THR A 1 94 ? -2.091 -8.562 -1.231 1.00 95.31 94 THR A O 1
ATOM 710 N N . LEU A 1 95 ? -4.240 -8.444 -0.633 1.00 94.44 95 LEU A N 1
ATOM 711 C CA . LEU A 1 95 ? -4.577 -9.797 -1.113 1.00 94.44 95 LEU A CA 1
ATOM 712 C C . LEU A 1 95 ? -4.115 -10.097 -2.555 1.00 94.44 95 LEU A C 1
ATOM 714 O O . LEU A 1 95 ? -3.558 -11.175 -2.770 1.00 94.44 95 LEU A O 1
ATOM 718 N N . PRO A 1 96 ? -4.270 -9.193 -3.544 1.00 93.12 96 PRO A N 1
ATOM 719 C CA . PRO A 1 96 ? -3.830 -9.456 -4.915 1.00 93.12 96 PRO A CA 1
ATOM 720 C C . PRO A 1 96 ? -2.312 -9.620 -5.077 1.00 93.12 96 PRO A C 1
ATOM 722 O O . PRO A 1 96 ? -1.876 -10.179 -6.080 1.00 93.12 96 PRO A O 1
ATOM 725 N N . ALA A 1 97 ? -1.504 -9.151 -4.120 1.00 92.38 97 ALA A N 1
ATOM 726 C CA . ALA A 1 97 ? -0.051 -9.317 -4.135 1.00 92.38 97 ALA A CA 1
ATOM 727 C C . ALA A 1 97 ? 0.407 -10.688 -3.602 1.00 92.38 97 ALA A C 1
ATOM 729 O O . ALA A 1 97 ? 1.540 -11.101 -3.851 1.00 92.38 97 ALA A O 1
ATOM 730 N N . VAL A 1 98 ? -0.463 -11.429 -2.905 1.00 92.25 98 VAL A N 1
ATOM 731 C CA . VAL A 1 98 ? -0.123 -12.730 -2.303 1.00 92.25 98 VAL A CA 1
ATOM 732 C C . VAL A 1 98 ? 0.319 -13.774 -3.341 1.00 92.25 98 VAL A C 1
ATOM 734 O O . VAL A 1 98 ? 1.344 -14.410 -3.106 1.00 92.25 98 VAL A O 1
ATOM 737 N N . PRO A 1 99 ? -0.352 -13.960 -4.498 1.00 93.00 99 PRO A N 1
ATOM 738 C CA . PRO A 1 99 ? 0.102 -14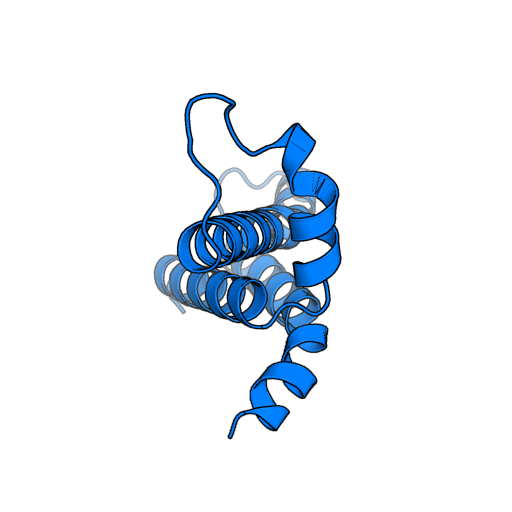.924 -5.503 1.00 93.00 99 PRO A CA 1
ATOM 739 C C . PRO A 1 99 ? 1.494 -14.600 -6.057 1.00 93.00 99 PRO A C 1
ATOM 741 O O . PRO A 1 99 ? 2.294 -15.505 -6.277 1.00 93.00 99 PRO A O 1
ATOM 744 N N . VAL A 1 100 ? 1.797 -13.309 -6.244 1.00 91.12 100 VAL A N 1
ATOM 745 C CA . VAL A 1 100 ? 3.112 -12.848 -6.711 1.00 91.12 100 VAL A CA 1
ATOM 746 C C . VAL A 1 100 ? 4.172 -13.140 -5.653 1.00 91.12 100 VAL A C 1
ATOM 748 O O . VAL A 1 100 ? 5.204 -13.722 -5.972 1.00 91.12 100 VAL A O 1
ATOM 751 N N . LEU A 1 101 ? 3.895 -12.814 -4.389 1.00 89.94 101 LEU A N 1
ATOM 752 C CA . LEU A 1 101 ? 4.785 -13.115 -3.268 1.00 89.94 101 LEU A CA 1
ATOM 753 C C . LEU A 1 101 ? 5.091 -14.618 -3.163 1.00 89.94 101 LEU A C 1
ATOM 755 O O . LEU A 1 101 ? 6.251 -14.999 -3.041 1.00 89.94 101 LEU A O 1
ATOM 759 N N . LEU A 1 102 ? 4.064 -15.468 -3.248 1.00 92.00 102 LEU A N 1
ATOM 760 C CA . LEU A 1 102 ? 4.215 -16.924 -3.165 1.00 92.00 102 LEU A CA 1
ATOM 761 C C . LEU A 1 102 ? 4.976 -17.521 -4.353 1.00 92.00 102 LEU A C 1
ATOM 763 O O . LEU A 1 102 ? 5.579 -18.572 -4.202 1.00 92.00 102 LEU A O 1
ATOM 767 N N . SER A 1 103 ? 4.968 -16.873 -5.520 1.00 91.00 103 SER A N 1
ATOM 768 C CA . SER A 1 103 ? 5.710 -17.356 -6.694 1.00 91.00 103 SER A CA 1
ATOM 769 C C . SER A 1 103 ? 7.235 -17.217 -6.579 1.00 91.00 103 SER A C 1
ATOM 771 O O . SER A 1 103 ? 7.958 -17.762 -7.410 1.00 91.00 103 SER A O 1
ATOM 773 N N . ILE A 1 104 ? 7.719 -16.471 -5.579 1.00 84.62 104 ILE A N 1
ATOM 774 C CA . ILE A 1 104 ? 9.138 -16.129 -5.387 1.00 84.62 104 ILE A CA 1
ATOM 775 C C . ILE A 1 104 ? 9.760 -16.920 -4.212 1.00 84.62 104 ILE A C 1
ATOM 777 O O . ILE A 1 104 ? 10.972 -16.860 -4.008 1.00 84.62 104 ILE A O 1
ATOM 781 N N . ILE A 1 105 ? 8.950 -17.666 -3.450 1.00 82.44 105 ILE A N 1
ATOM 782 C CA . ILE A 1 105 ? 9.363 -18.503 -2.306 1.00 82.44 105 ILE A CA 1
ATOM 783 C C . ILE A 1 105 ? 9.378 -19.969 -2.737 1.00 82.44 105 ILE A C 1
ATOM 785 O O . ILE A 1 105 ? 10.361 -20.662 -2.392 1.00 82.44 105 ILE A O 1
#

pLDDT: mean 93.81, std 4.37, range [67.81, 97.75]

Foldseek 3Di:
DPLVVLLVLLLVLLLLCLLQPPCLVVLLVVCVVPPDPVDDDDPVVSSVVSSVVSSVVLLVVLLVQLVVVCVVVVPPDRDPVSSVSSSVSSVVSSVNSVVSVVVVD